Protein AF-A0A0D2KTB3-F1 (afdb_monomer_lite)

Se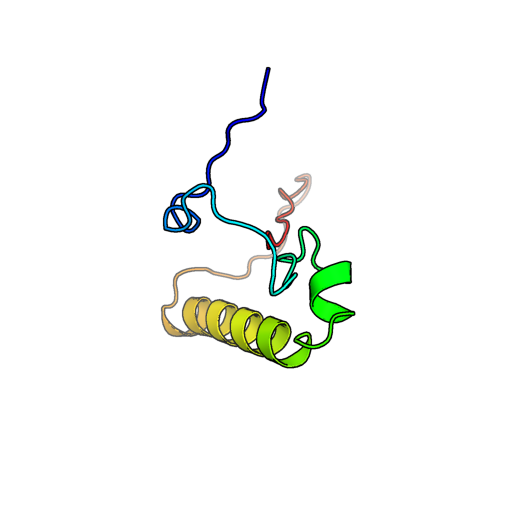condary structure (DSSP, 8-state):
-------GGGTT--S---SS-----SSHHHHHHSTTHHHHHHHHHHHHHHHHHTT-----PPPTT--PPPP----

Structure (mmCIF, N/CA/C/O backbone):
data_AF-A0A0D2KTB3-F1
#
_entry.id   AF-A0A0D2KTB3-F1
#
loop_
_atom_site.group_PDB
_atom_site.id
_atom_site.type_symbol
_atom_site.label_atom_id
_atom_site.label_alt_id
_atom_site.label_comp_id
_atom_site.label_asym_id
_atom_site.label_entity_id
_atom_site.label_seq_id
_atom_site.pdbx_PDB_ins_code
_atom_site.Cartn_x
_atom_site.Cartn_y
_atom_site.Cartn_z
_atom_site.occupancy
_atom_site.B_iso_or_equiv
_atom_site.auth_seq_id
_atom_site.auth_comp_id
_atom_site.auth_asym_id
_atom_site.auth_atom_id
_atom_site.pdbx_PDB_model_num
ATOM 1 N N . ASP A 1 1 ? 21.409 18.623 19.012 1.00 39.00 1 ASP A N 1
ATOM 2 C CA . ASP A 1 1 ? 21.428 18.521 17.545 1.00 39.00 1 ASP A CA 1
ATOM 3 C C . ASP A 1 1 ? 21.128 17.091 17.149 1.00 39.00 1 ASP A C 1
ATOM 5 O O . ASP A 1 1 ? 21.672 16.178 17.755 1.00 39.00 1 ASP A O 1
ATOM 9 N N . ILE A 1 2 ? 20.113 16.921 16.302 1.00 45.94 2 ILE A N 1
ATOM 10 C CA . ILE A 1 2 ? 19.352 15.678 16.051 1.00 45.94 2 ILE A CA 1
ATOM 11 C C . ILE A 1 2 ? 19.860 14.971 14.771 1.00 45.94 2 ILE A C 1
ATOM 13 O O . ILE A 1 2 ? 19.253 14.028 14.276 1.00 45.94 2 ILE A O 1
ATOM 17 N N . ASP A 1 3 ? 21.016 15.382 14.258 1.00 51.28 3 ASP A N 1
ATOM 18 C CA . ASP A 1 3 ? 21.440 15.098 12.884 1.00 51.28 3 ASP A CA 1
ATOM 19 C C . ASP A 1 3 ? 22.350 13.875 12.730 1.00 51.28 3 ASP A C 1
ATOM 21 O O . ASP A 1 3 ? 23.301 13.927 11.969 1.00 51.28 3 ASP A O 1
ATOM 25 N N . ASP A 1 4 ? 22.070 12.768 13.420 1.00 54.25 4 ASP A N 1
ATOM 26 C CA . ASP A 1 4 ? 22.791 11.505 13.180 1.00 54.25 4 ASP A CA 1
ATOM 27 C C . ASP A 1 4 ? 21.901 10.283 13.449 1.00 54.25 4 ASP A C 1
ATOM 29 O O . ASP A 1 4 ? 22.246 9.356 14.185 1.00 54.25 4 ASP A O 1
ATOM 33 N N . ILE A 1 5 ? 20.720 10.243 12.826 1.00 50.97 5 ILE A N 1
ATOM 34 C CA . ILE A 1 5 ? 20.019 8.966 12.639 1.00 50.97 5 ILE A CA 1
ATOM 35 C C . ILE A 1 5 ? 20.624 8.305 11.399 1.00 50.97 5 ILE A C 1
ATOM 37 O O . ILE A 1 5 ? 20.056 8.312 10.311 1.00 50.97 5 ILE A O 1
ATOM 41 N N . TYR A 1 6 ? 21.824 7.755 11.578 1.00 50.88 6 TYR A N 1
ATOM 42 C CA . TYR A 1 6 ? 22.449 6.860 10.613 1.00 50.88 6 TYR A CA 1
ATOM 43 C C . TYR A 1 6 ? 21.581 5.604 10.498 1.00 50.88 6 TYR A C 1
ATOM 45 O O . TYR A 1 6 ? 21.548 4.762 11.400 1.00 50.88 6 TYR A O 1
ATOM 53 N N . PHE A 1 7 ? 20.860 5.462 9.389 1.00 53.22 7 PHE A N 1
ATOM 54 C CA . PHE A 1 7 ? 20.262 4.182 9.041 1.00 53.22 7 PHE A CA 1
ATOM 55 C C . PHE A 1 7 ? 21.408 3.217 8.714 1.00 53.22 7 PHE A C 1
ATOM 57 O O . PHE A 1 7 ? 22.208 3.466 7.810 1.00 53.22 7 PHE A O 1
ATOM 64 N N . ALA A 1 8 ? 21.523 2.122 9.470 1.00 56.34 8 ALA A N 1
ATOM 65 C CA . ALA A 1 8 ? 22.650 1.185 9.397 1.00 56.34 8 ALA A CA 1
ATOM 66 C C . ALA A 1 8 ? 22.845 0.525 8.010 1.00 56.34 8 ALA A C 1
ATOM 68 O O . ALA A 1 8 ? 23.868 -0.113 7.779 1.00 56.34 8 ALA A O 1
ATOM 69 N N . GLY A 1 9 ? 21.901 0.707 7.079 1.00 51.94 9 GLY A N 1
ATOM 70 C CA . GLY A 1 9 ? 22.006 0.269 5.686 1.00 51.94 9 GLY A CA 1
ATOM 71 C C . GLY A 1 9 ? 22.876 1.144 4.767 1.00 51.94 9 GLY A C 1
ATOM 72 O O . GLY A 1 9 ? 23.187 0.703 3.668 1.00 51.94 9 GLY A O 1
ATOM 73 N N . LEU A 1 10 ? 23.298 2.348 5.182 1.00 49.00 10 LEU A N 1
ATOM 74 C CA . LEU A 1 10 ? 24.066 3.284 4.331 1.00 49.00 10 LEU A CA 1
ATOM 75 C C . LEU A 1 10 ? 25.598 3.162 4.454 1.00 49.00 10 LEU A C 1
ATOM 77 O O . LEU A 1 10 ? 26.341 3.818 3.722 1.00 49.00 10 LEU A O 1
ATOM 81 N N . SER A 1 11 ? 26.107 2.324 5.361 1.00 46.97 11 SER A N 1
ATOM 82 C CA . SER A 1 11 ? 27.547 2.248 5.639 1.00 46.97 11 SER A CA 1
ATOM 83 C C . SER A 1 11 ? 28.281 1.316 4.668 1.00 46.97 11 SER A C 1
ATOM 85 O O . SER A 1 11 ? 28.620 0.183 5.002 1.00 46.97 11 SER A O 1
ATOM 87 N N . SER A 1 12 ? 28.544 1.793 3.447 1.00 47.19 12 SER A N 1
ATOM 88 C CA . SER A 1 12 ? 29.649 1.249 2.639 1.00 47.19 12 SER A CA 1
ATOM 89 C C . SER A 1 12 ? 30.364 2.258 1.731 1.00 47.19 12 SER A C 1
ATOM 91 O O . SER A 1 12 ? 31.319 1.864 1.061 1.00 47.19 12 SER A O 1
ATOM 93 N N . VAL A 1 13 ? 29.993 3.539 1.689 1.00 48.00 13 VAL A N 1
ATOM 94 C CA . VAL A 1 13 ? 30.700 4.502 0.827 1.00 48.00 13 VAL A CA 1
ATOM 95 C C . VAL A 1 13 ? 31.481 5.508 1.667 1.00 48.00 13 VAL A C 1
ATOM 97 O O . VAL A 1 13 ? 30.926 6.385 2.319 1.00 48.00 13 VAL A O 1
ATOM 100 N N . GLY A 1 14 ? 32.804 5.323 1.691 1.00 49.31 14 GLY A N 1
ATOM 101 C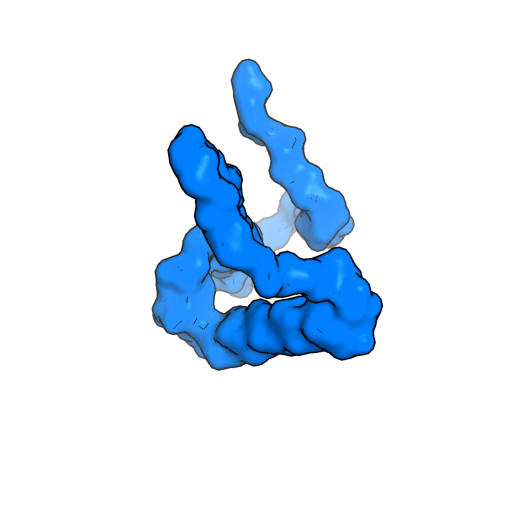 CA . GLY A 1 14 ? 33.751 6.329 2.168 1.00 49.31 14 GLY A CA 1
ATOM 102 C C . GLY A 1 14 ? 33.739 7.585 1.282 1.00 49.31 14 GLY A C 1
ATOM 103 O O . GLY A 1 14 ? 32.986 7.655 0.309 1.00 49.31 14 GLY A O 1
ATOM 104 N N . PRO A 1 15 ? 34.569 8.594 1.596 1.00 57.47 15 PRO A N 1
ATOM 105 C CA . PRO A 1 15 ? 34.546 9.865 0.897 1.00 57.47 15 PRO A CA 1
ATOM 106 C C . PRO A 1 15 ? 35.267 9.710 -0.444 1.00 57.47 15 PRO A C 1
ATOM 108 O O . PRO A 1 15 ? 36.468 9.945 -0.532 1.00 57.47 15 PRO A O 1
ATOM 111 N N . ASP A 1 16 ? 34.551 9.302 -1.487 1.00 45.50 16 ASP A N 1
ATOM 112 C CA . ASP A 1 16 ? 35.043 9.427 -2.855 1.00 45.50 16 ASP A CA 1
ATOM 113 C C . ASP A 1 16 ? 33.899 9.788 -3.808 1.00 45.50 16 ASP A C 1
ATOM 115 O O . ASP A 1 16 ? 33.056 8.975 -4.171 1.00 45.50 16 ASP A O 1
ATOM 119 N N . ILE A 1 17 ? 33.863 11.082 -4.118 1.00 44.38 17 ILE A N 1
ATOM 120 C CA . ILE A 1 17 ? 33.516 11.666 -5.412 1.00 44.38 17 ILE A CA 1
ATOM 121 C C . ILE A 1 17 ? 32.294 11.051 -6.124 1.00 44.38 17 ILE A C 1
ATOM 123 O O . ILE A 1 17 ? 32.356 10.079 -6.875 1.00 44.38 17 ILE A O 1
ATOM 127 N N . SER A 1 18 ? 31.189 11.785 -5.984 1.00 49.00 18 SER A N 1
ATOM 128 C CA . SER A 1 18 ? 30.062 11.854 -6.916 1.00 49.00 18 SER A CA 1
ATOM 129 C C . SER A 1 18 ? 30.539 12.025 -8.369 1.00 49.00 18 SER A C 1
ATOM 131 O O . SER A 1 18 ? 30.734 13.137 -8.856 1.00 49.00 18 SER A O 1
ATOM 133 N N . LEU A 1 19 ? 30.761 10.909 -9.065 1.00 42.69 19 LEU A N 1
ATOM 134 C CA . LEU A 1 19 ? 30.910 10.857 -10.527 1.00 42.69 19 LEU A CA 1
ATOM 135 C C . LEU A 1 19 ? 29.763 10.105 -11.209 1.00 42.69 19 LEU A C 1
ATOM 137 O O . LEU A 1 19 ? 29.612 10.201 -12.420 1.00 42.69 19 LEU A O 1
ATOM 141 N N . ASN A 1 20 ? 28.890 9.469 -10.428 1.00 46.00 20 ASN A N 1
ATOM 142 C CA . ASN A 1 20 ? 27.583 8.997 -10.862 1.00 46.00 20 ASN A CA 1
ATOM 143 C C . ASN A 1 20 ? 26.592 9.487 -9.809 1.00 46.00 20 ASN A C 1
ATOM 145 O O . ASN A 1 20 ? 26.393 8.825 -8.794 1.00 46.00 20 ASN A O 1
ATOM 149 N N . ALA A 1 21 ? 26.053 10.691 -9.997 1.00 48.25 21 ALA A N 1
ATOM 150 C CA . ALA A 1 21 ? 25.084 11.298 -9.091 1.00 48.25 21 ALA A CA 1
ATOM 151 C C . ALA A 1 21 ? 23.745 10.547 -9.163 1.00 48.25 21 ALA A C 1
ATOM 153 O O . ALA A 1 21 ? 22.752 11.061 -9.668 1.00 48.25 21 ALA A O 1
ATOM 154 N N . HIS A 1 22 ? 23.717 9.303 -8.693 1.00 55.84 22 HIS A N 1
ATOM 155 C CA . HIS A 1 22 ? 22.480 8.680 -8.276 1.00 55.84 22 HIS A CA 1
ATOM 156 C C . HIS A 1 22 ? 22.246 9.137 -6.840 1.00 55.84 22 HIS A C 1
ATOM 158 O O . HIS A 1 22 ? 22.638 8.484 -5.879 1.00 55.84 22 HIS A O 1
ATOM 164 N N . THR A 1 23 ? 21.734 10.360 -6.711 1.00 68.69 23 THR A N 1
ATOM 165 C CA . THR A 1 23 ? 21.235 10.868 -5.438 1.00 68.69 23 THR A CA 1
ATOM 166 C C . THR A 1 23 ? 20.087 9.963 -5.019 1.00 68.69 23 THR A C 1
ATOM 168 O O . THR A 1 23 ? 19.062 9.928 -5.704 1.00 68.69 23 THR A O 1
ATOM 171 N N . THR A 1 24 ? 20.282 9.197 -3.946 1.00 78.62 24 THR A N 1
ATOM 172 C CA . THR A 1 24 ? 19.200 8.443 -3.314 1.00 78.62 24 THR A CA 1
ATOM 173 C C . THR A 1 24 ? 18.065 9.420 -3.008 1.00 78.62 24 THR A C 1
ATOM 175 O O . THR A 1 24 ? 18.339 10.473 -2.430 1.00 78.62 24 THR A O 1
ATOM 178 N N . PRO A 1 25 ? 16.826 9.137 -3.441 1.00 83.75 25 PRO A N 1
ATOM 179 C CA . PRO A 1 25 ? 15.699 10.004 -3.131 1.00 83.75 25 PRO A CA 1
ATOM 180 C C . PRO A 1 25 ? 15.493 10.042 -1.616 1.00 83.75 25 PRO A C 1
ATOM 182 O O . PRO A 1 25 ? 15.549 9.001 -0.972 1.00 83.75 25 PRO A O 1
ATOM 185 N N . GLU A 1 26 ? 15.235 11.216 -1.047 1.00 82.94 26 GLU A N 1
ATOM 186 C CA . GLU A 1 26 ? 14.958 11.364 0.392 1.00 82.94 26 GLU A CA 1
ATOM 187 C C . GLU A 1 26 ? 13.450 11.304 0.675 1.00 82.94 26 GLU A C 1
ATOM 189 O O . GLU A 1 26 ? 13.006 11.092 1.808 1.00 82.94 26 GLU A O 1
ATOM 194 N N . THR A 1 27 ? 12.636 11.476 -0.371 1.00 85.44 27 THR A N 1
ATOM 195 C CA . THR A 1 27 ? 11.175 11.443 -0.298 1.00 85.44 27 THR A CA 1
ATOM 196 C C . THR A 1 27 ? 10.577 10.425 -1.263 1.00 85.44 27 THR A C 1
ATOM 198 O O . THR A 1 27 ? 11.127 10.119 -2.322 1.00 85.44 27 THR A O 1
ATOM 201 N N . THR A 1 28 ? 9.388 9.921 -0.931 1.00 86.31 28 THR A N 1
ATOM 202 C CA . THR A 1 28 ? 8.627 9.044 -1.833 1.00 86.31 28 THR A CA 1
ATOM 203 C C . THR A 1 28 ? 8.280 9.732 -3.151 1.00 86.31 28 THR A C 1
ATOM 205 O O . THR A 1 28 ? 8.241 9.085 -4.193 1.00 86.31 28 THR A O 1
ATOM 208 N N . GLU A 1 29 ? 8.046 11.045 -3.121 1.00 88.00 29 GLU A N 1
ATOM 209 C CA . GLU A 1 29 ? 7.752 11.843 -4.311 1.00 88.00 29 GLU A CA 1
ATOM 210 C C . GLU A 1 29 ? 8.941 11.860 -5.277 1.00 88.00 29 GLU A C 1
ATOM 212 O O . GLU A 1 29 ? 8.762 11.614 -6.471 1.00 88.00 29 GLU A O 1
ATOM 217 N N . GLU A 1 30 ? 10.158 12.068 -4.770 1.00 87.12 30 GLU A N 1
ATOM 218 C CA . GLU A 1 30 ? 11.390 11.988 -5.564 1.00 87.12 30 GLU A CA 1
ATOM 219 C C . GLU A 1 30 ? 11.622 10.575 -6.094 1.00 87.12 30 GLU A C 1
ATOM 221 O O . GLU A 1 30 ? 11.920 10.396 -7.276 1.00 87.12 30 GLU A O 1
ATOM 226 N N . ALA A 1 31 ? 11.415 9.564 -5.248 1.00 87.50 31 ALA A N 1
ATOM 227 C CA . ALA A 1 31 ? 11.594 8.168 -5.619 1.00 87.50 31 ALA A CA 1
ATOM 228 C C . ALA A 1 31 ? 10.673 7.756 -6.769 1.00 87.50 31 ALA A C 1
ATOM 230 O O . ALA A 1 31 ? 11.120 7.119 -7.720 1.00 87.50 31 ALA A O 1
ATOM 231 N N . PHE A 1 32 ? 9.402 8.162 -6.719 1.00 89.31 32 PHE A N 1
ATOM 232 C CA . PHE A 1 32 ? 8.407 7.838 -7.743 1.00 89.31 32 PHE A CA 1
ATOM 233 C C . PHE A 1 32 ? 8.455 8.754 -8.969 1.00 89.31 32 PHE A C 1
ATOM 235 O O . PHE A 1 32 ? 7.875 8.412 -9.999 1.00 89.31 32 PHE A O 1
ATOM 242 N N . SER A 1 33 ? 9.157 9.886 -8.890 1.00 89.56 33 SER A N 1
ATOM 243 C CA . SER A 1 33 ? 9.357 10.800 -10.024 1.00 89.56 33 SER A CA 1
ATOM 244 C C . SER A 1 33 ? 10.696 10.589 -10.743 1.00 89.56 33 SER A C 1
ATOM 246 O O . SER A 1 33 ? 10.892 11.117 -11.838 1.00 89.56 33 SER A O 1
ATOM 248 N N . GLY A 1 34 ? 11.621 9.835 -10.142 1.00 86.12 34 GLY A N 1
ATOM 249 C CA . GLY A 1 34 ? 12.954 9.562 -10.676 1.00 86.12 34 GLY A CA 1
ATOM 250 C C . GLY A 1 34 ? 12.987 8.540 -11.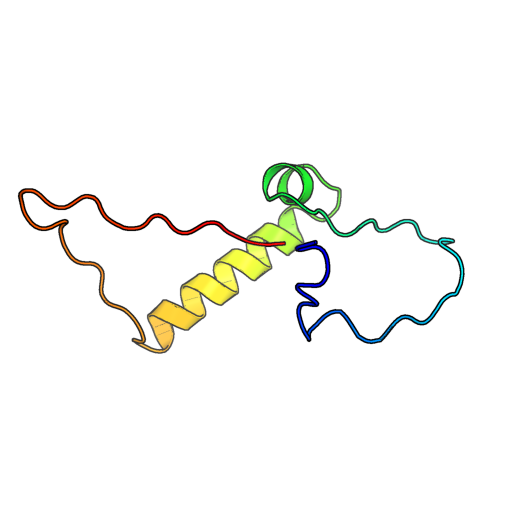819 1.00 86.12 34 GLY A C 1
ATOM 251 O O . GLY A 1 34 ? 11.997 7.886 -12.149 1.00 86.12 34 GLY A O 1
ATOM 252 N N . SER A 1 35 ? 14.173 8.352 -12.407 1.00 88.94 35 SER A N 1
ATOM 253 C CA . SER A 1 35 ? 14.423 7.340 -13.449 1.00 88.94 35 SER A CA 1
ATOM 254 C C . SER A 1 35 ? 14.095 5.918 -12.993 1.00 88.94 35 SER A C 1
ATOM 256 O O . SER A 1 35 ? 13.636 5.093 -13.784 1.00 88.94 35 SER A O 1
ATOM 258 N N . ASP A 1 36 ? 14.286 5.664 -11.702 1.00 89.00 36 ASP A N 1
ATOM 259 C CA . ASP A 1 36 ? 14.173 4.352 -11.071 1.00 89.00 36 ASP A CA 1
ATOM 260 C C . ASP A 1 36 ? 12.841 4.153 -10.342 1.00 89.00 36 ASP A C 1
ATOM 262 O O . ASP A 1 36 ? 12.683 3.212 -9.568 1.00 89.00 36 ASP A O 1
ATOM 266 N N . ALA A 1 37 ? 11.843 4.993 -10.631 1.00 90.06 37 ALA A N 1
ATOM 267 C CA . ALA A 1 37 ? 10.517 4.942 -10.016 1.00 90.06 37 ALA A CA 1
ATOM 268 C C . ALA A 1 37 ? 9.878 3.551 -10.026 1.00 90.06 37 ALA A C 1
ATOM 270 O O . ALA A 1 37 ? 9.296 3.120 -9.032 1.00 90.06 37 ALA A O 1
ATOM 271 N N . ARG A 1 38 ? 10.022 2.812 -11.135 1.00 92.62 38 ARG A N 1
ATOM 272 C CA . ARG A 1 38 ? 9.503 1.440 -11.230 1.00 92.62 38 ARG A CA 1
ATOM 273 C C . ARG A 1 38 ? 10.207 0.484 -10.275 1.00 92.62 38 ARG A C 1
ATOM 275 O O . ARG A 1 38 ? 9.542 -0.370 -9.699 1.00 92.62 38 ARG A O 1
ATOM 282 N N . SER A 1 39 ? 11.516 0.633 -10.107 1.00 90.75 39 SER A N 1
ATOM 283 C CA . SER A 1 39 ? 12.309 -0.179 -9.184 1.00 90.75 39 SER A CA 1
ATOM 284 C C . SER A 1 39 ? 11.904 0.108 -7.739 1.00 90.75 39 SER A C 1
ATOM 286 O O . SER A 1 39 ? 11.645 -0.825 -6.986 1.00 90.75 39 SER A O 1
ATOM 288 N N . TRP A 1 40 ? 11.738 1.385 -7.381 1.00 90.44 40 TRP A N 1
ATOM 289 C CA . TRP A 1 40 ? 11.257 1.789 -6.057 1.00 90.44 40 TRP A CA 1
ATOM 290 C C . TRP A 1 40 ? 9.849 1.282 -5.758 1.00 90.44 40 TRP A C 1
ATOM 292 O O . TRP A 1 40 ? 9.593 0.749 -4.680 1.00 90.44 40 TRP A O 1
ATOM 302 N N . GLN A 1 41 ? 8.936 1.390 -6.724 1.00 91.44 41 GLN A N 1
ATOM 303 C CA . GLN A 1 41 ? 7.577 0.883 -6.571 1.00 91.44 41 GLN A CA 1
ATOM 304 C C . GLN A 1 41 ? 7.549 -0.644 -6.422 1.00 91.44 41 GLN A C 1
ATOM 306 O O . GLN A 1 41 ? 6.791 -1.164 -5.600 1.00 91.44 41 GLN A O 1
ATOM 311 N N . ALA A 1 42 ? 8.367 -1.361 -7.197 1.00 93.38 42 ALA A N 1
ATOM 312 C CA . ALA A 1 42 ? 8.470 -2.813 -7.112 1.00 93.38 42 ALA A CA 1
ATOM 313 C C . ALA A 1 42 ? 9.012 -3.257 -5.747 1.00 93.38 42 ALA A C 1
ATOM 315 O O . ALA A 1 42 ? 8.374 -4.080 -5.099 1.00 93.38 42 ALA A O 1
ATOM 316 N N . ALA A 1 43 ? 10.109 -2.655 -5.279 1.00 90.88 43 ALA A N 1
ATOM 317 C CA . ALA A 1 43 ? 10.706 -2.967 -3.981 1.00 90.88 43 ALA A CA 1
ATOM 318 C C . ALA A 1 43 ? 9.739 -2.695 -2.817 1.00 90.88 43 ALA A C 1
ATOM 320 O O . ALA A 1 43 ? 9.589 -3.520 -1.920 1.00 90.88 43 ALA A O 1
ATOM 321 N N . LEU A 1 44 ? 9.015 -1.571 -2.858 1.00 91.44 44 LEU A N 1
ATOM 322 C CA . LEU A 1 44 ? 8.011 -1.254 -1.841 1.00 91.44 44 LEU A CA 1
ATOM 323 C C . LEU A 1 44 ? 6.845 -2.252 -1.848 1.00 91.44 44 LEU A C 1
ATOM 325 O O . LEU A 1 44 ? 6.327 -2.614 -0.794 1.00 91.44 44 LEU A O 1
ATOM 329 N N . THR A 1 45 ? 6.431 -2.702 -3.033 1.00 93.06 45 THR A N 1
ATOM 330 C CA . THR A 1 45 ? 5.374 -3.712 -3.171 1.00 93.06 45 THR A CA 1
ATOM 331 C C . THR A 1 45 ? 5.833 -5.067 -2.637 1.00 93.06 45 THR A C 1
ATOM 333 O O . THR A 1 45 ? 5.070 -5.726 -1.937 1.00 93.06 45 THR A O 1
ATOM 336 N N . GLU A 1 46 ? 7.068 -5.470 -2.941 1.00 94.75 46 GLU A N 1
ATOM 337 C CA . GLU A 1 46 ? 7.672 -6.709 -2.443 1.00 94.75 46 GLU A CA 1
ATOM 338 C C . GLU A 1 46 ? 7.742 -6.719 -0.915 1.00 94.75 46 GLU A C 1
ATOM 340 O O . GLU A 1 46 ? 7.316 -7.689 -0.293 1.00 94.75 46 GLU A O 1
ATOM 345 N N . GLU A 1 47 ? 8.182 -5.618 -0.303 1.00 91.31 47 GLU A N 1
ATOM 346 C CA . GLU A 1 47 ? 8.248 -5.518 1.155 1.00 91.31 47 GLU A CA 1
ATOM 347 C C . GLU A 1 47 ? 6.856 -5.565 1.798 1.00 91.31 47 GLU A C 1
ATOM 349 O O . GLU A 1 47 ? 6.638 -6.304 2.752 1.00 91.31 47 GLU A O 1
ATOM 354 N N . LEU A 1 48 ? 5.867 -4.846 1.254 1.00 90.25 48 LEU A N 1
ATOM 355 C CA . LEU A 1 48 ? 4.491 -4.931 1.760 1.00 90.25 48 LEU A CA 1
ATOM 356 C C . LEU A 1 48 ? 3.913 -6.345 1.628 1.00 90.25 48 LEU A C 1
ATOM 358 O O . LEU A 1 48 ? 3.204 -6.799 2.527 1.00 90.25 48 LEU A O 1
ATOM 362 N N . GLN A 1 49 ? 4.217 -7.046 0.534 1.00 93.38 49 GLN A N 1
ATOM 363 C CA . GLN A 1 49 ? 3.785 -8.427 0.341 1.00 93.38 49 GLN A CA 1
ATOM 364 C C . GLN A 1 49 ? 4.476 -9.371 1.330 1.00 93.38 49 GLN A C 1
ATOM 366 O O . GLN A 1 49 ? 3.820 -10.258 1.868 1.00 93.38 49 GLN A O 1
ATOM 371 N N . SER A 1 50 ? 5.755 -9.149 1.644 1.00 94.56 50 SER A N 1
ATOM 372 C CA . SER A 1 50 ? 6.485 -9.953 2.630 1.00 94.56 50 SER A CA 1
ATOM 373 C C . SER A 1 50 ? 5.846 -9.865 4.022 1.00 94.56 50 SER A C 1
ATOM 375 O O . SER A 1 50 ? 5.769 -10.868 4.733 1.00 94.56 50 SER A O 1
ATOM 377 N N . LEU A 1 51 ? 5.314 -8.697 4.400 1.00 92.12 51 LEU A N 1
ATOM 378 C C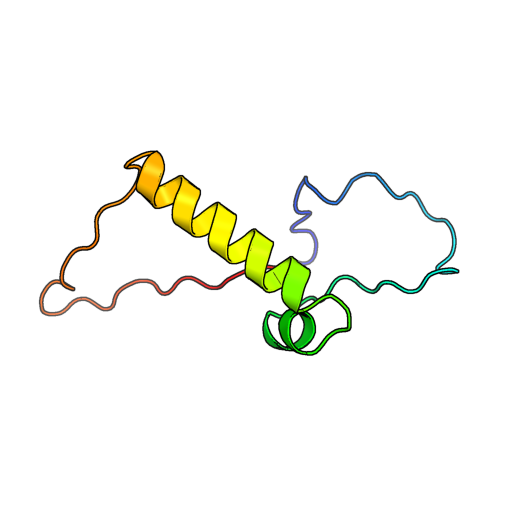A . LEU A 1 51 ? 4.583 -8.526 5.657 1.00 92.12 51 LEU A CA 1
ATOM 379 C C . LEU A 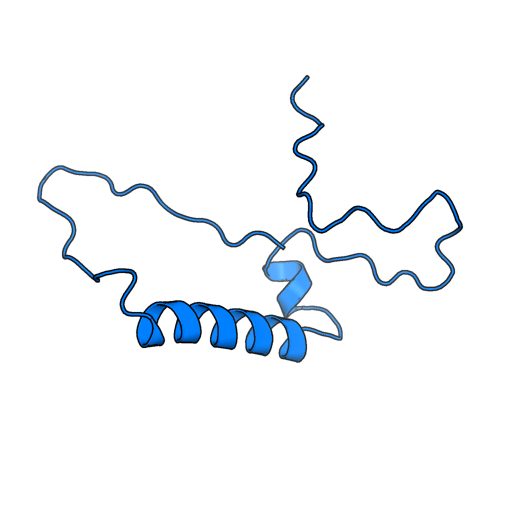1 51 ? 3.281 -9.340 5.681 1.00 92.12 51 LEU A C 1
ATOM 381 O O . LEU A 1 51 ? 2.920 -9.883 6.725 1.00 92.12 51 LEU A O 1
ATOM 385 N N . VAL A 1 52 ? 2.584 -9.421 4.543 1.00 90.94 52 VAL A N 1
ATOM 386 C CA . VAL A 1 52 ? 1.362 -10.227 4.394 1.00 90.94 52 VAL A CA 1
ATOM 387 C C . VAL A 1 52 ? 1.702 -11.712 4.459 1.00 90.94 52 VAL A C 1
ATOM 389 O O . VAL A 1 52 ? 1.079 -12.454 5.213 1.00 90.94 52 VAL A O 1
ATOM 392 N N . ASP A 1 53 ? 2.707 -12.139 3.698 1.00 95.06 53 ASP A N 1
ATOM 393 C CA . ASP A 1 53 ? 3.090 -13.546 3.573 1.00 95.06 53 ASP A CA 1
ATOM 394 C C . ASP A 1 53 ? 3.618 -14.116 4.895 1.00 95.06 53 ASP A C 1
ATOM 396 O O . ASP A 1 53 ? 3.388 -15.285 5.206 1.00 95.06 53 ASP A O 1
ATOM 400 N N . ASN A 1 54 ? 4.297 -13.285 5.690 1.00 95.88 54 ASN A N 1
ATOM 401 C CA . ASN A 1 54 ? 4.817 -13.667 7.001 1.00 95.88 54 ASN A CA 1
ATOM 402 C C . ASN A 1 54 ? 3.791 -13.527 8.140 1.00 95.88 54 ASN A C 1
ATOM 404 O O . ASN A 1 54 ? 4.136 -13.841 9.279 1.00 95.88 54 ASN A O 1
ATOM 408 N N . ASP A 1 55 ? 2.571 -13.053 7.859 1.00 92.31 55 ASP A N 1
ATOM 409 C CA . ASP A 1 55 ? 1.488 -12.861 8.839 1.00 92.31 55 ASP A CA 1
ATOM 410 C C . ASP A 1 55 ? 1.940 -12.080 10.092 1.00 92.31 55 ASP A C 1
ATOM 412 O O . ASP A 1 55 ? 1.615 -12.408 11.233 1.00 92.31 55 ASP A O 1
ATOM 416 N N . VAL A 1 56 ? 2.768 -11.046 9.891 1.00 93.56 56 VAL A N 1
ATOM 417 C CA . VAL A 1 56 ? 3.374 -10.277 10.999 1.00 93.56 56 VAL A CA 1
ATOM 418 C C . VAL A 1 56 ? 2.499 -9.122 11.484 1.00 93.56 56 VAL A C 1
ATOM 420 O O . VAL A 1 56 ? 2.840 -8.468 12.472 1.00 93.56 56 VAL A O 1
ATOM 423 N N . TYR A 1 57 ? 1.392 -8.835 10.795 1.00 88.75 57 TYR A N 1
ATOM 424 C CA . TYR A 1 57 ? 0.480 -7.749 11.140 1.00 88.75 57 TYR A CA 1
ATOM 425 C C . TYR A 1 57 ? -0.977 -8.096 10.824 1.00 88.75 57 TYR A C 1
ATOM 427 O O . TYR A 1 57 ? -1.269 -8.869 9.919 1.00 88.75 57 TYR A O 1
ATOM 435 N N . GLU A 1 58 ? -1.900 -7.444 11.531 1.00 88.00 58 GLU A N 1
ATOM 436 C CA . GLU A 1 58 ? -3.337 -7.516 11.266 1.00 88.00 58 GLU A CA 1
ATOM 437 C C . GLU A 1 58 ? -3.914 -6.129 10.953 1.00 88.00 58 GLU A C 1
ATOM 439 O O . GLU A 1 58 ? -3.507 -5.111 11.521 1.00 88.00 58 GLU A O 1
ATOM 444 N N . ILE A 1 59 ? -4.887 -6.078 10.041 1.00 87.06 59 ILE A N 1
ATOM 445 C CA . ILE A 1 59 ? -5.622 -4.849 9.726 1.00 87.06 59 ILE A CA 1
ATOM 446 C C . ILE A 1 59 ? -6.852 -4.784 10.630 1.00 87.06 59 ILE A C 1
ATOM 448 O O . ILE A 1 59 ? -7.804 -5.544 10.457 1.00 87.06 59 ILE A O 1
ATOM 452 N N . VAL A 1 60 ? -6.851 -3.838 11.568 1.00 88.44 60 VAL A N 1
ATOM 453 C CA . VAL A 1 60 ? -7.954 -3.623 12.514 1.00 88.44 60 VAL A CA 1
ATOM 454 C C . VAL A 1 60 ? -8.660 -2.293 12.267 1.00 88.44 60 VAL A C 1
ATOM 456 O O . VAL A 1 60 ? -8.069 -1.322 11.790 1.00 88.44 60 VAL A O 1
ATOM 459 N N . LEU A 1 61 ? -9.949 -2.232 12.610 1.00 91.31 61 LEU A N 1
ATOM 460 C CA . LEU A 1 61 ? -10.688 -0.971 12.613 1.00 91.31 61 LEU A CA 1
ATOM 461 C C . LEU A 1 61 ? -10.143 -0.044 13.702 1.00 91.31 61 LEU A C 1
ATOM 463 O O . LEU A 1 61 ? -9.797 -0.483 14.798 1.00 91.31 61 LEU A O 1
ATOM 467 N N . ILE A 1 62 ? -10.120 1.256 13.410 1.00 90.62 62 ILE A N 1
ATOM 468 C CA . ILE A 1 62 ? -9.686 2.264 14.378 1.00 90.62 62 ILE A CA 1
ATOM 469 C C . ILE A 1 62 ? -10.683 2.277 15.551 1.00 90.62 62 ILE A C 1
ATOM 471 O O . ILE A 1 62 ? -11.881 2.482 15.324 1.00 90.62 62 ILE A O 1
ATOM 475 N N . PRO A 1 63 ? -10.224 2.083 16.800 1.00 91.12 63 PRO A N 1
ATOM 476 C CA . PRO A 1 63 ? -11.107 2.094 17.954 1.00 91.12 63 PRO A CA 1
ATOM 477 C C . PRO A 1 63 ? -11.708 3.491 18.195 1.00 91.12 63 PRO A C 1
ATOM 479 O O . PRO A 1 63 ? -11.073 4.512 17.906 1.00 91.12 63 PRO A O 1
ATOM 482 N N . PRO A 1 64 ? -12.936 3.568 18.740 1.00 92.69 64 PRO A N 1
ATOM 483 C CA . PRO A 1 64 ? -13.631 4.834 18.929 1.00 92.69 64 PRO A CA 1
ATOM 484 C C . PRO A 1 64 ? -12.872 5.756 19.891 1.00 92.69 64 PRO A C 1
ATOM 486 O O . PRO A 1 64 ? -12.430 5.340 20.958 1.00 92.69 64 PRO A O 1
ATOM 489 N N . GLY A 1 65 ? -12.753 7.032 19.516 1.00 93.81 65 GLY A N 1
ATOM 490 C CA . GLY A 1 65 ? -12.102 8.062 20.335 1.00 93.81 65 GLY A CA 1
ATOM 491 C C . GLY A 1 65 ? -10.571 8.069 20.278 1.00 93.81 65 GLY A C 1
ATOM 492 O O . GLY A 1 65 ? -9.952 8.853 20.995 1.00 93.81 65 GLY A O 1
ATOM 493 N N . VAL A 1 66 ? -9.952 7.242 19.428 1.00 91.12 66 VAL A N 1
ATOM 494 C CA . VAL A 1 66 ? -8.491 7.147 19.304 1.00 91.12 66 VAL A CA 1
ATOM 495 C C . VAL A 1 66 ? -8.019 7.728 17.973 1.00 91.12 66 VAL A C 1
ATOM 497 O O . VAL A 1 66 ? -8.597 7.463 16.920 1.00 91.12 66 VAL A O 1
ATOM 500 N N . LYS A 1 67 ? -6.932 8.508 18.014 1.00 90.94 67 LYS A N 1
ATOM 501 C CA . LYS A 1 67 ? -6.195 8.933 16.820 1.00 90.94 67 LYS A CA 1
ATOM 502 C C . LYS A 1 67 ? -5.063 7.928 16.566 1.00 90.94 67 LYS A C 1
ATOM 504 O O . LYS A 1 67 ? -4.149 7.869 17.390 1.00 90.94 67 LYS A O 1
ATOM 509 N N . PRO A 1 68 ? -5.100 7.146 15.476 1.00 85.81 68 PRO A N 1
ATOM 510 C CA . PRO A 1 68 ? -4.032 6.205 15.173 1.00 85.81 68 PRO A CA 1
ATOM 511 C C . PRO A 1 68 ? -2.723 6.946 14.890 1.00 85.81 68 PRO A C 1
ATOM 513 O O . PRO A 1 68 ? -2.719 8.066 14.367 1.00 85.81 68 PRO A O 1
ATOM 516 N N . ILE A 1 69 ? -1.612 6.303 15.240 1.00 85.06 69 ILE A N 1
ATOM 517 C CA . ILE A 1 69 ? -0.282 6.778 14.869 1.00 85.06 69 ILE A CA 1
ATOM 518 C C . ILE A 1 69 ? -0.107 6.501 13.380 1.00 85.06 69 ILE A C 1
ATOM 520 O O . ILE A 1 69 ? -0.285 5.376 12.919 1.00 85.06 69 ILE A O 1
ATOM 524 N N . THR A 1 70 ? 0.197 7.546 12.623 1.00 81.56 70 THR A N 1
ATOM 525 C CA . THR A 1 70 ? 0.456 7.434 11.190 1.00 81.56 70 THR A CA 1
ATOM 526 C C . THR A 1 70 ? 1.889 6.975 10.960 1.00 81.56 70 THR A C 1
ATOM 528 O O . THR A 1 70 ? 2.803 7.474 11.618 1.00 81.56 70 THR A O 1
ATOM 531 N N . SER A 1 71 ? 2.090 6.102 9.981 1.00 80.31 71 SER A N 1
ATOM 532 C CA . SER A 1 71 ? 3.422 5.731 9.499 1.00 80.31 71 SER A CA 1
ATOM 533 C C . SER A 1 71 ? 3.802 6.569 8.281 1.00 80.31 71 SER A C 1
ATOM 535 O O . SER A 1 71 ? 2.932 7.015 7.531 1.00 80.31 71 SER A O 1
ATOM 537 N N . LYS A 1 72 ? 5.106 6.768 8.076 1.00 79.62 72 LYS A N 1
ATOM 538 C CA . LYS A 1 72 ? 5.663 7.321 6.837 1.00 79.62 72 LYS A CA 1
ATOM 539 C C . LYS A 1 72 ? 6.608 6.303 6.215 1.00 79.62 72 LYS A C 1
ATOM 541 O O . LYS A 1 72 ? 7.326 5.619 6.940 1.00 79.62 72 LYS A O 1
ATOM 546 N N . ILE A 1 73 ? 6.603 6.226 4.891 1.00 77.12 73 ILE A N 1
ATOM 547 C CA . ILE A 1 73 ? 7.643 5.515 4.147 1.00 77.12 73 ILE A CA 1
ATOM 548 C C . ILE A 1 73 ? 8.924 6.349 4.253 1.00 77.12 73 ILE A C 1
ATOM 550 O O . ILE A 1 73 ? 8.868 7.580 4.196 1.00 77.12 73 ILE A O 1
ATOM 554 N N . VAL A 1 74 ? 10.053 5.677 4.453 1.00 74.00 74 VAL A N 1
ATOM 555 C CA . VAL A 1 74 ? 11.390 6.277 4.438 1.00 74.00 74 VAL A CA 1
ATOM 556 C C . VAL A 1 74 ? 12.153 5.701 3.252 1.00 74.00 74 VAL A C 1
ATOM 558 O O . VAL A 1 74 ? 12.006 4.512 2.967 1.00 74.00 74 VAL A O 1
ATOM 561 N N . MET A 1 75 ? 12.888 6.563 2.553 1.00 72.69 75 MET A N 1
ATOM 562 C CA . MET A 1 75 ? 13.699 6.222 1.384 1.00 72.69 75 MET A CA 1
ATOM 563 C C . MET A 1 75 ? 15.184 6.252 1.746 1.00 72.69 75 MET A C 1
ATOM 565 O O . MET A 1 75 ? 15.532 7.018 2.677 1.00 72.69 75 MET A O 1
#

pLDDT: mean 76.71, std 18.52, range [39.0, 95.88]

Foldseek 3Di:
DPPDPPPVVPPDDDDDDDPPPPPDDFALVCCCVDPCNVVVVVVVVVVVVVCVVVVVDDDDDDDPPDDDDDDGDGD

Organism: Hypholoma sublateritium (strain FD-334 SS-4) (NCBI:txid945553)

Sequence (75 aa):
DIDDIYFAGLSSVGPDISLNAHTTP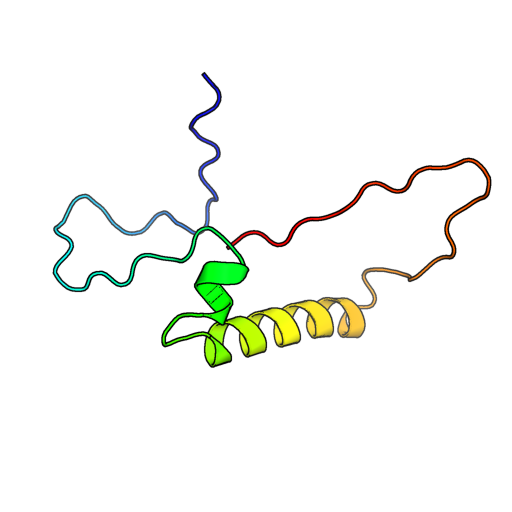ETTEEAFSGSDARSWQAALTEELQSLVDNDVYEIVLIPPGVKPITSKIVM

Radius of gyration: 17.03 Å; chains: 1; bounding box: 49×32×34 Å